Protein AF-A0A6C7C853-F1 (afdb_monomer)

Organism: NCBI:txid1243602

Structure (mmCIF, N/CA/C/O backbone):
data_AF-A0A6C7C853-F1
#
_entry.id   AF-A0A6C7C853-F1
#
loop_
_atom_site.group_PDB
_atom_site.id
_atom_site.type_symbol
_atom_site.label_atom_id
_atom_site.label_alt_id
_atom_site.label_comp_id
_atom_site.label_asym_id
_atom_site.label_entity_id
_atom_site.label_seq_id
_atom_site.pdbx_PDB_ins_code
_atom_site.Cartn_x
_atom_site.Cartn_y
_atom_site.Cartn_z
_atom_site.occupancy
_atom_site.B_iso_or_equiv
_atom_site.auth_seq_id
_atom_site.auth_comp_id
_atom_site.auth_asym_id
_atom_site.auth_atom_id
_atom_site.pdbx_PDB_model_num
ATOM 1 N N . MET A 1 1 ? 33.885 -24.187 -16.739 1.00 44.75 1 MET A N 1
ATOM 2 C CA . MET A 1 1 ? 32.910 -23.122 -16.431 1.00 44.75 1 MET A CA 1
ATOM 3 C C . MET A 1 1 ? 32.638 -22.362 -17.715 1.00 44.75 1 MET A C 1
ATOM 5 O O . MET A 1 1 ? 33.416 -21.487 -18.066 1.00 44.75 1 MET A O 1
ATOM 9 N N . GLN A 1 2 ? 31.620 -22.764 -18.475 1.00 43.34 2 GLN A N 1
ATOM 10 C CA . GLN A 1 2 ? 31.153 -21.953 -19.600 1.00 43.34 2 GLN A CA 1
ATOM 11 C C . GLN A 1 2 ? 30.293 -20.854 -18.980 1.00 43.34 2 GLN A C 1
ATOM 13 O O . GLN A 1 2 ? 29.144 -21.087 -18.626 1.00 43.34 2 GLN A O 1
ATOM 18 N N . GLY A 1 3 ? 30.920 -19.716 -18.687 1.00 55.84 3 GLY A N 1
ATOM 19 C CA . GLY A 1 3 ? 30.203 -18.522 -18.268 1.00 55.84 3 GLY A CA 1
ATOM 20 C C . GLY A 1 3 ? 29.465 -17.985 -19.482 1.00 55.84 3 GLY A C 1
ATOM 21 O O . GLY A 1 3 ? 30.102 -17.573 -20.449 1.00 55.84 3 GLY A O 1
ATOM 22 N N . GLU A 1 4 ? 28.141 -18.054 -19.448 1.00 63.09 4 GLU A N 1
ATOM 23 C CA . GLU A 1 4 ? 27.271 -17.490 -20.471 1.00 63.09 4 GLU A CA 1
ATOM 24 C C . GLU A 1 4 ? 27.566 -15.990 -20.608 1.00 63.09 4 GLU A C 1
ATOM 26 O O . GLU A 1 4 ? 27.280 -15.185 -19.718 1.00 63.09 4 GLU A O 1
ATOM 31 N N . LEU A 1 5 ? 28.181 -15.597 -21.724 1.00 73.25 5 LEU A N 1
ATOM 32 C CA . LEU A 1 5 ? 28.283 -14.198 -22.117 1.00 73.25 5 LEU A CA 1
ATOM 33 C C . LEU A 1 5 ? 26.906 -13.756 -22.620 1.00 73.25 5 LEU A C 1
ATOM 35 O O . LEU A 1 5 ? 26.672 -13.693 -23.822 1.00 73.25 5 LEU A O 1
ATOM 39 N N . MET A 1 6 ? 25.994 -13.467 -21.688 1.00 80.31 6 MET A N 1
ATOM 40 C CA . MET A 1 6 ? 24.722 -12.817 -22.008 1.00 80.31 6 MET A CA 1
ATOM 41 C C . MET A 1 6 ? 24.996 -11.512 -22.753 1.00 80.31 6 MET A C 1
ATOM 43 O O . MET A 1 6 ? 25.756 -10.654 -22.271 1.00 80.31 6 MET A O 1
ATOM 47 N N . THR A 1 7 ? 24.348 -11.360 -23.903 1.00 89.88 7 THR A N 1
ATOM 48 C CA . THR A 1 7 ? 24.383 -10.144 -24.709 1.00 89.88 7 THR A CA 1
ATOM 49 C C . THR A 1 7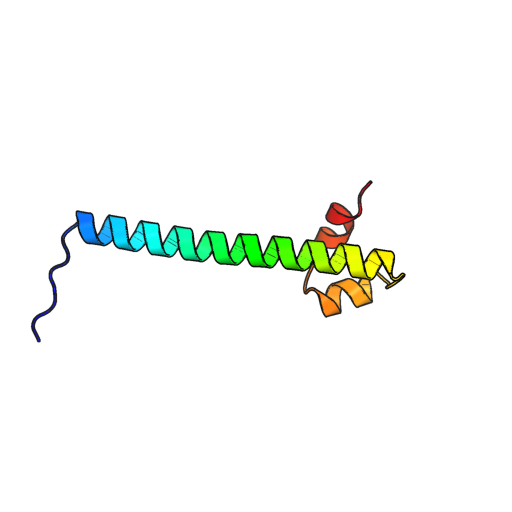 ? 23.763 -8.973 -23.949 1.00 89.88 7 THR A C 1
ATOM 51 O O . THR A 1 7 ? 23.024 -9.130 -22.975 1.00 89.88 7 THR A O 1
ATOM 54 N N . ILE A 1 8 ? 24.061 -7.753 -24.395 1.00 91.38 8 ILE A N 1
ATOM 55 C CA . ILE A 1 8 ? 23.478 -6.540 -23.806 1.00 91.38 8 ILE A CA 1
ATOM 56 C C . ILE A 1 8 ? 21.942 -6.577 -23.900 1.00 91.38 8 ILE A C 1
ATOM 58 O O . ILE A 1 8 ? 21.275 -6.172 -22.952 1.00 91.38 8 ILE A O 1
ATOM 62 N N . ALA A 1 9 ? 21.386 -7.117 -24.990 1.00 92.50 9 ALA A N 1
ATOM 63 C CA . ALA A 1 9 ? 19.943 -7.265 -25.169 1.00 92.50 9 ALA A CA 1
ATOM 64 C C . ALA A 1 9 ? 19.323 -8.203 -24.118 1.00 92.50 9 ALA A C 1
ATOM 66 O O . ALA A 1 9 ? 18.387 -7.807 -23.429 1.00 92.50 9 ALA A O 1
ATOM 67 N N . GLU A 1 10 ? 19.907 -9.386 -23.909 1.00 92.94 10 GLU A N 1
ATOM 68 C CA . GLU A 1 10 ? 19.426 -10.350 -22.908 1.00 92.94 10 GLU A CA 1
ATOM 69 C C . GLU A 1 10 ? 19.492 -9.785 -21.485 1.00 92.94 10 GLU A C 1
ATOM 71 O O . GLU A 1 10 ? 18.580 -9.990 -20.685 1.00 92.94 10 GLU A O 1
ATOM 76 N N . ARG A 1 11 ? 20.536 -9.005 -21.169 1.00 90.88 11 ARG A N 1
ATOM 77 C CA . ARG A 1 11 ? 20.641 -8.314 -19.874 1.00 90.88 11 ARG A CA 1
ATOM 78 C C . ARG A 1 11 ? 19.529 -7.289 -19.683 1.00 90.88 11 ARG A C 1
ATOM 80 O O . ARG A 1 11 ? 18.981 -7.202 -18.587 1.00 90.88 11 ARG A O 1
ATOM 87 N N . LEU A 1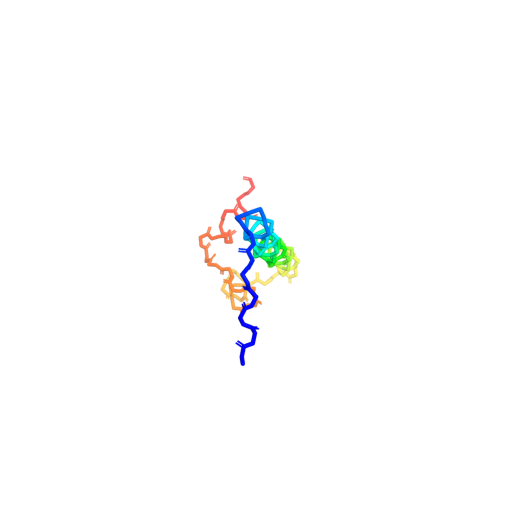 12 ? 19.209 -6.512 -20.719 1.00 94.12 12 LEU A N 1
ATOM 88 C CA . LEU A 1 12 ? 18.140 -5.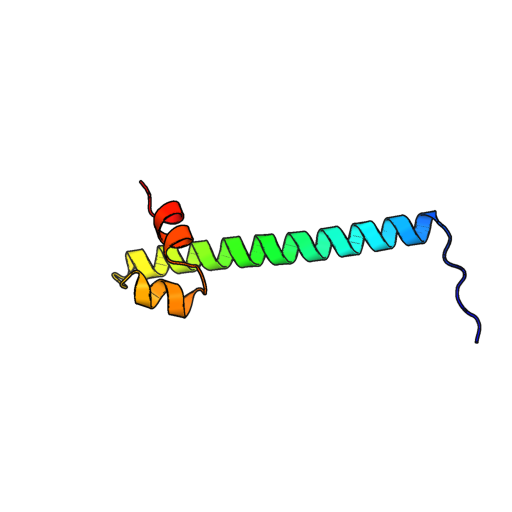513 -20.665 1.00 94.12 12 LEU A CA 1
ATOM 89 C C . LEU A 1 12 ? 16.767 -6.176 -20.513 1.00 94.12 12 LEU A C 1
ATOM 91 O O . LEU A 1 12 ? 15.989 -5.757 -19.657 1.00 94.12 12 LEU A O 1
ATOM 95 N N . GLU A 1 13 ? 16.493 -7.243 -21.264 1.00 95.19 13 GLU A N 1
ATOM 96 C CA . GLU A 1 13 ? 15.255 -8.016 -21.123 1.00 95.19 13 GLU A CA 1
ATOM 97 C C . GLU A 1 13 ? 15.127 -8.644 -19.733 1.00 95.19 13 GLU A C 1
ATOM 99 O O . GLU A 1 13 ? 14.076 -8.547 -19.097 1.00 95.19 13 GLU A O 1
ATOM 104 N N . GLN A 1 14 ? 16.199 -9.258 -19.228 1.00 94.25 14 GLN A N 1
ATOM 105 C CA . GLN A 1 14 ? 16.202 -9.874 -17.905 1.00 94.25 14 GLN A CA 1
ATOM 106 C C . GLN A 1 14 ? 15.987 -8.839 -16.796 1.00 94.25 14 GLN A C 1
ATOM 108 O O . GLN A 1 14 ? 15.249 -9.109 -15.845 1.00 94.25 14 GLN A O 1
ATOM 113 N N . LYS A 1 15 ? 16.599 -7.654 -16.919 1.00 94.44 15 LYS A N 1
ATOM 114 C CA . LYS A 1 15 ? 16.403 -6.543 -15.982 1.00 94.44 15 LYS A CA 1
ATOM 115 C C . LYS A 1 15 ? 14.950 -6.070 -16.000 1.00 94.44 15 LYS A C 1
ATOM 117 O O . LYS A 1 15 ? 14.329 -6.049 -14.944 1.00 94.44 15 LYS A O 1
ATOM 122 N N . GLY A 1 16 ? 14.384 -5.827 -17.184 1.00 96.94 16 GLY A N 1
ATOM 123 C CA . GLY A 1 16 ? 12.991 -5.396 -17.329 1.00 96.94 16 GLY A CA 1
ATOM 124 C C . GLY A 1 16 ? 11.987 -6.405 -16.767 1.00 96.94 16 GLY A C 1
ATOM 125 O O . GLY A 1 16 ? 11.052 -6.022 -16.069 1.00 96.94 16 GLY A O 1
ATOM 126 N N . ARG A 1 17 ? 12.204 -7.710 -16.986 1.00 96.19 17 ARG A N 1
ATOM 127 C CA . ARG A 1 17 ? 11.366 -8.763 -16.381 1.00 96.19 17 ARG A CA 1
ATOM 128 C C . ARG A 1 17 ? 11.469 -8.772 -14.857 1.00 96.19 17 ARG A C 1
ATOM 130 O O . ARG A 1 17 ? 10.455 -8.930 -14.186 1.00 96.19 17 ARG A O 1
ATOM 137 N N . ASN A 1 18 ? 12.673 -8.607 -14.309 1.00 96.44 18 ASN A N 1
ATOM 138 C CA . ASN A 1 18 ? 12.877 -8.587 -12.861 1.00 96.44 18 ASN A CA 1
ATOM 139 C C . ASN A 1 18 ? 12.245 -7.354 -12.209 1.00 96.44 18 ASN A C 1
ATOM 141 O O . ASN A 1 18 ? 11.602 -7.498 -11.172 1.00 96.44 18 ASN A O 1
ATOM 145 N N . GLU A 1 19 ? 12.399 -6.179 -12.823 1.00 96.88 19 GLU A N 1
ATOM 146 C CA . GLU A 1 19 ? 11.775 -4.931 -12.370 1.00 96.88 19 GLU A CA 1
ATOM 147 C C . GLU A 1 19 ? 10.249 -5.066 -12.398 1.00 96.88 19 GLU A C 1
ATOM 149 O O . GLU A 1 19 ? 9.623 -4.966 -11.347 1.00 96.88 19 GLU A O 1
ATOM 154 N N . GLY A 1 20 ? 9.661 -5.484 -13.525 1.00 97.69 20 GLY A N 1
ATOM 155 C CA . GLY A 1 20 ? 8.209 -5.659 -13.626 1.00 97.69 20 GLY A CA 1
ATOM 156 C C . GLY A 1 20 ? 7.636 -6.698 -12.651 1.00 97.69 20 GLY A C 1
ATOM 157 O O . GLY A 1 20 ? 6.563 -6.501 -12.086 1.00 97.69 20 GLY A O 1
ATOM 158 N N . LEU A 1 21 ? 8.354 -7.798 -12.390 1.00 97.19 21 LEU A N 1
ATOM 159 C CA . LEU A 1 21 ? 7.951 -8.777 -11.371 1.00 97.19 21 LEU A CA 1
ATOM 160 C C . LEU A 1 21 ? 8.031 -8.208 -9.951 1.00 97.19 21 LEU A C 1
ATOM 162 O O . LEU A 1 21 ? 7.207 -8.554 -9.101 1.00 97.19 21 LEU A O 1
ATOM 166 N N . GLN A 1 22 ? 9.041 -7.387 -9.670 1.00 97.12 22 GLN A N 1
ATOM 167 C CA . GLN A 1 22 ? 9.210 -6.748 -8.373 1.00 97.12 22 GLN A CA 1
ATOM 168 C C . GLN A 1 22 ? 8.132 -5.685 -8.139 1.00 97.12 22 GLN A C 1
ATOM 170 O O . GLN A 1 22 ? 7.532 -5.681 -7.064 1.00 97.12 22 GLN A O 1
ATOM 175 N N . GLU A 1 23 ? 7.873 -4.837 -9.131 1.00 96.81 23 GLU A N 1
ATOM 176 C CA . GLU A 1 23 ? 6.825 -3.813 -9.111 1.00 96.81 23 GLU A CA 1
ATOM 177 C C . GLU A 1 23 ? 5.451 -4.461 -8.935 1.00 96.81 23 GLU A C 1
ATOM 179 O O . GLU A 1 23 ? 4.785 -4.208 -7.932 1.00 96.81 23 GLU A O 1
ATOM 184 N N . GLY A 1 24 ? 5.093 -5.430 -9.784 1.00 97.38 24 GLY A N 1
ATOM 185 C CA . GLY A 1 24 ? 3.792 -6.098 -9.701 1.00 97.38 24 GLY A CA 1
ATOM 186 C C . GLY A 1 24 ? 3.558 -6.838 -8.377 1.00 97.38 24 GLY A C 1
ATOM 187 O O . GLY A 1 24 ? 2.434 -6.889 -7.877 1.00 97.38 24 GLY A O 1
ATOM 188 N N . ARG A 1 25 ? 4.610 -7.387 -7.751 1.00 96.38 25 ARG A N 1
ATOM 189 C CA . ARG A 1 25 ? 4.498 -7.966 -6.399 1.00 96.38 25 ARG A CA 1
ATOM 190 C C . ARG A 1 25 ? 4.251 -6.908 -5.330 1.00 96.38 25 ARG A C 1
ATOM 192 O O . ARG A 1 25 ? 3.490 -7.180 -4.404 1.00 96.38 25 ARG A O 1
ATOM 199 N N . GLN A 1 26 ? 4.906 -5.753 -5.423 1.00 95.00 26 GLN A N 1
ATOM 200 C CA . GLN A 1 26 ? 4.718 -4.661 -4.468 1.00 95.00 26 GLN A CA 1
ATOM 201 C C . GLN A 1 26 ? 3.325 -4.048 -4.603 1.00 95.00 26 GLN A C 1
ATOM 203 O O . GLN A 1 26 ? 2.633 -3.912 -3.596 1.00 95.00 26 GLN A O 1
ATOM 208 N N . GLU A 1 27 ? 2.887 -3.765 -5.830 1.00 95.25 27 GLU A N 1
ATOM 209 C CA . GLU A 1 27 ? 1.549 -3.240 -6.114 1.00 95.25 27 GLU A CA 1
ATOM 210 C C . GLU A 1 27 ? 0.465 -4.204 -5.628 1.00 95.25 27 GLU A C 1
ATOM 212 O O . GLU A 1 27 ? -0.368 -3.826 -4.806 1.00 95.25 27 GLU A O 1
ATOM 217 N N . GLY A 1 28 ? 0.542 -5.485 -6.004 1.00 96.06 28 GLY A N 1
ATOM 218 C CA . GLY A 1 28 ?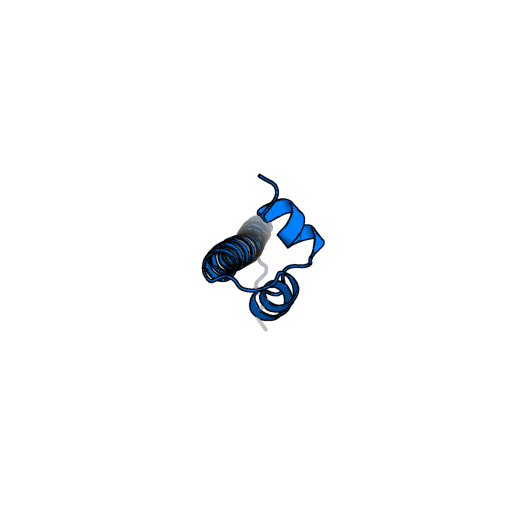 -0.449 -6.475 -5.578 1.00 96.06 28 GLY A CA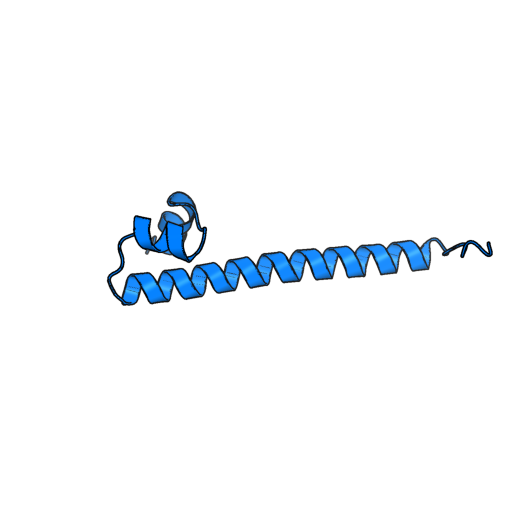 1
ATOM 219 C C . GLY A 1 28 ? -0.485 -6.694 -4.060 1.00 96.06 28 GLY A C 1
ATOM 220 O O . GLY A 1 28 ? -1.555 -6.917 -3.484 1.00 96.06 28 GLY A O 1
ATOM 221 N N . ALA A 1 29 ? 0.663 -6.612 -3.379 1.00 94.62 29 ALA A N 1
ATOM 222 C CA . ALA A 1 29 ? 0.709 -6.673 -1.919 1.00 94.62 29 ALA A CA 1
ATOM 223 C C . ALA A 1 29 ? 0.037 -5.447 -1.280 1.00 94.62 29 ALA A C 1
ATOM 225 O O . ALA A 1 29 ? -0.749 -5.609 -0.343 1.00 94.62 29 ALA A O 1
ATOM 226 N N . ALA A 1 30 ? 0.296 -4.248 -1.808 1.00 93.19 30 ALA A N 1
ATOM 227 C CA . ALA A 1 30 ? -0.310 -3.009 -1.336 1.00 93.19 30 ALA A CA 1
ATOM 228 C C . ALA A 1 30 ? -1.830 -2.997 -1.559 1.00 93.19 30 ALA A C 1
ATOM 230 O O . ALA A 1 30 ? -2.584 -2.736 -0.620 1.00 93.19 30 ALA A O 1
ATOM 231 N N . GLU A 1 31 ? -2.300 -3.359 -2.756 1.00 95.38 31 GLU A N 1
ATOM 232 C CA . GLU A 1 31 ? -3.730 -3.456 -3.074 1.00 95.38 31 GLU A CA 1
ATOM 233 C C . GLU A 1 31 ? -4.446 -4.443 -2.147 1.00 95.38 31 GLU A C 1
ATOM 235 O O . GLU A 1 31 ? -5.504 -4.139 -1.587 1.00 95.38 31 GLU A O 1
ATOM 240 N N . LYS A 1 32 ? -3.846 -5.617 -1.913 1.00 96.12 32 LYS A N 1
ATOM 241 C CA . LYS A 1 32 ? -4.411 -6.621 -1.006 1.00 96.12 32 LYS A CA 1
ATOM 242 C C . LYS A 1 32 ? -4.458 -6.123 0.439 1.00 96.12 32 LYS A C 1
ATOM 244 O O . LYS A 1 32 ? -5.473 -6.325 1.107 1.00 96.12 32 LYS A O 1
ATOM 249 N N . ALA A 1 33 ? -3.404 -5.468 0.923 1.00 95.38 33 ALA A N 1
ATOM 250 C CA . ALA A 1 33 ? -3.375 -4.896 2.269 1.00 95.38 33 ALA A CA 1
ATOM 251 C C . ALA A 1 33 ? -4.472 -3.836 2.450 1.00 95.38 33 ALA A C 1
ATOM 253 O O . ALA A 1 33 ? -5.196 -3.859 3.446 1.00 95.38 33 ALA A O 1
ATOM 254 N N . GLN A 1 34 ? -4.665 -2.964 1.457 1.00 95.62 34 GLN A N 1
ATOM 255 C CA . GLN A 1 34 ? -5.727 -1.956 1.463 1.00 95.62 34 GLN A CA 1
ATOM 256 C C . GLN A 1 34 ? -7.129 -2.580 1.428 1.00 95.62 34 GLN A C 1
ATOM 258 O O . GLN A 1 34 ? -8.017 -2.148 2.169 1.00 95.62 34 GLN A O 1
ATOM 263 N N . ALA A 1 35 ? -7.345 -3.613 0.611 1.00 96.50 35 ALA A N 1
ATOM 264 C CA . ALA A 1 35 ? -8.620 -4.326 0.550 1.00 96.50 35 ALA A CA 1
ATOM 265 C C . ALA A 1 35 ? -8.974 -4.973 1.899 1.00 96.50 35 ALA A C 1
ATOM 267 O O . ALA A 1 35 ? -10.093 -4.815 2.392 1.00 96.50 35 ALA A O 1
ATOM 268 N N . ILE A 1 36 ? -8.002 -5.637 2.534 1.00 96.50 36 ILE A N 1
ATOM 269 C CA . ILE A 1 36 ? -8.172 -6.223 3.869 1.00 96.50 36 ILE A CA 1
ATOM 270 C C . ILE A 1 36 ? -8.462 -5.124 4.895 1.00 96.50 36 ILE A C 1
ATOM 272 O O . ILE A 1 36 ? -9.397 -5.266 5.680 1.00 96.50 36 ILE A O 1
ATOM 276 N N . ALA A 1 37 ? -7.736 -4.004 4.863 1.00 96.81 37 ALA A N 1
ATOM 277 C CA . ALA A 1 37 ? -7.945 -2.896 5.793 1.00 96.81 37 ALA A CA 1
ATOM 278 C C . ALA A 1 37 ? -9.367 -2.319 5.711 1.00 96.81 37 ALA A C 1
ATOM 280 O O . ALA A 1 37 ? -9.999 -2.081 6.741 1.00 96.81 37 ALA A O 1
ATOM 281 N N . ARG A 1 38 ? -9.913 -2.160 4.498 1.00 95.62 38 ARG A N 1
ATOM 282 C CA . ARG A 1 38 ? -11.312 -1.747 4.286 1.00 95.62 38 ARG A CA 1
ATOM 283 C C . ARG A 1 38 ? -12.297 -2.765 4.854 1.00 95.62 38 ARG A C 1
ATOM 285 O O . ARG A 1 38 ? -13.246 -2.378 5.531 1.00 95.62 38 ARG A O 1
ATOM 292 N N . GLN A 1 39 ? -12.062 -4.056 4.623 1.00 97.06 39 GLN A N 1
ATOM 293 C CA . GLN A 1 39 ? -12.917 -5.111 5.167 1.00 97.06 39 GLN A CA 1
ATOM 294 C C . GLN A 1 39 ? -12.899 -5.115 6.702 1.00 97.06 39 GLN A C 1
ATOM 296 O O . GLN A 1 39 ? -13.955 -5.179 7.324 1.00 97.06 39 GLN A O 1
ATOM 301 N N . LEU A 1 40 ? -11.721 -5.001 7.319 1.00 96.31 40 LEU A N 1
ATOM 302 C CA . LEU A 1 40 ? -11.568 -4.942 8.775 1.00 96.31 40 LEU A CA 1
ATOM 303 C C . LEU A 1 40 ? -12.252 -3.703 9.373 1.00 96.31 40 LEU A C 1
ATOM 305 O O . LEU A 1 40 ? -12.952 -3.828 10.377 1.00 96.31 40 LEU A O 1
ATOM 309 N N . ARG A 1 41 ? -12.131 -2.533 8.727 1.00 95.06 41 ARG A N 1
ATOM 310 C CA . ARG A 1 41 ? -12.859 -1.314 9.125 1.00 95.06 41 ARG A CA 1
ATOM 311 C C . ARG A 1 41 ? -14.369 -1.529 9.081 1.00 95.06 41 ARG A C 1
ATOM 313 O O . ARG A 1 41 ? -15.059 -1.173 10.030 1.00 95.06 41 ARG A O 1
ATOM 320 N N . ASN A 1 42 ? -14.878 -2.151 8.017 1.00 95.00 42 ASN A N 1
ATOM 321 C CA . ASN A 1 42 ? -16.306 -2.457 7.881 1.00 95.00 42 ASN A CA 1
ATOM 322 C C . ASN A 1 42 ? -16.803 -3.451 8.942 1.00 95.00 42 ASN A C 1
ATOM 324 O O . ASN A 1 42 ? -17.969 -3.411 9.318 1.00 95.00 42 ASN A O 1
ATOM 328 N N . MET A 1 43 ? -15.922 -4.316 9.452 1.00 96.19 43 MET A N 1
ATOM 329 C CA . MET A 1 43 ? -16.206 -5.212 10.580 1.00 96.19 43 MET A CA 1
ATOM 330 C C . MET A 1 43 ? -16.087 -4.522 11.952 1.00 96.19 43 MET A C 1
ATOM 332 O O . MET A 1 43 ? -16.236 -5.182 12.977 1.00 96.19 43 MET A O 1
ATOM 336 N N . GLY A 1 44 ? -15.833 -3.209 11.992 1.00 94.81 44 GLY A N 1
ATOM 337 C CA . GLY A 1 44 ? -15.774 -2.419 13.223 1.00 94.81 44 GLY A CA 1
ATOM 338 C C . GLY A 1 44 ? -14.447 -2.501 13.978 1.00 94.81 44 GLY A C 1
ATOM 339 O O . GLY A 1 44 ? -14.403 -2.132 15.149 1.00 94.81 44 GLY A O 1
ATOM 340 N N . MET A 1 45 ? -13.371 -2.982 13.344 1.00 96.06 45 MET A N 1
ATOM 341 C CA . MET A 1 45 ? -12.046 -3.007 13.974 1.00 96.06 45 MET A CA 1
ATOM 342 C C . MET A 1 45 ? -11.461 -1.602 14.136 1.00 96.06 45 MET A C 1
ATOM 344 O O . MET A 1 45 ? -11.694 -0.715 13.309 1.00 96.06 45 MET A O 1
ATOM 348 N N . THR A 1 46 ? -10.669 -1.405 15.194 1.00 94.38 46 THR A N 1
ATOM 349 C CA . THR A 1 46 ? -9.984 -0.128 15.430 1.00 94.38 46 THR A CA 1
ATOM 350 C C . THR A 1 46 ? -8.810 0.054 14.461 1.00 94.38 46 THR A C 1
ATOM 352 O O . THR A 1 46 ? -8.238 -0.935 13.996 1.00 94.38 46 THR A O 1
ATOM 355 N N . PRO A 1 47 ? -8.392 1.299 14.163 1.00 92.06 47 PRO A N 1
ATOM 356 C CA . PRO A 1 47 ? -7.235 1.555 13.304 1.00 92.06 47 PRO A CA 1
ATOM 357 C C . PRO A 1 47 ? -5.967 0.818 13.759 1.00 92.06 47 PRO A C 1
ATOM 359 O O . PRO A 1 47 ? -5.273 0.254 12.925 1.00 92.06 47 PRO A O 1
ATOM 362 N N . GLU A 1 48 ? -5.716 0.732 15.068 1.00 94.62 48 GLU A N 1
ATOM 363 C CA . GLU A 1 48 ? -4.552 0.028 15.629 1.00 94.62 48 GLU A CA 1
ATOM 364 C C . GLU A 1 48 ? -4.585 -1.486 15.356 1.00 94.62 48 GLU A C 1
ATOM 366 O O . GLU A 1 48 ? -3.556 -2.091 15.053 1.00 94.62 48 GLU A O 1
ATOM 371 N N . GLN A 1 49 ? -5.766 -2.112 15.430 1.00 95.44 49 GLN A N 1
ATOM 372 C CA . GLN A 1 49 ? -5.939 -3.529 15.085 1.00 95.44 49 GLN A CA 1
ATOM 373 C C . GLN A 1 49 ? -5.731 -3.764 13.589 1.00 95.44 49 GLN A C 1
ATOM 375 O O . GLN A 1 49 ? -5.160 -4.778 13.186 1.00 95.44 49 GLN A O 1
ATOM 380 N N . ILE A 1 50 ? -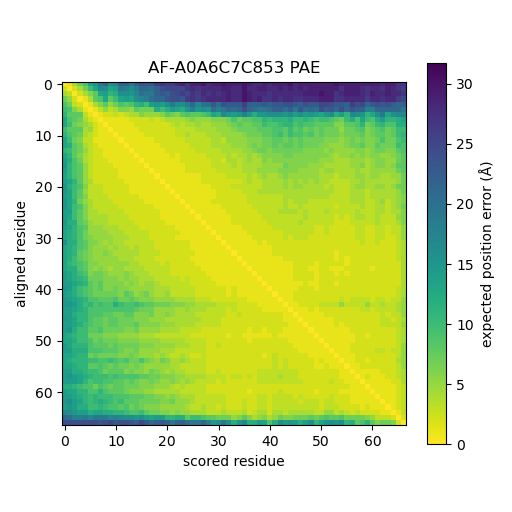6.179 -2.815 12.767 1.00 96.06 50 ILE A N 1
ATOM 381 C CA . ILE A 1 50 ? -6.002 -2.867 11.320 1.00 96.06 50 ILE A CA 1
ATOM 382 C C . ILE A 1 50 ? -4.516 -2.733 10.963 1.00 96.06 50 ILE A C 1
ATOM 384 O O . ILE A 1 50 ? -4.039 -3.541 10.171 1.00 96.06 50 ILE A O 1
ATOM 388 N N . GLU A 1 51 ? -3.767 -1.809 11.583 1.00 96.06 51 GLU A N 1
ATOM 389 C CA . GLU A 1 51 ? -2.310 -1.698 11.378 1.00 96.06 51 GLU A CA 1
ATOM 390 C C . GLU A 1 51 ? -1.606 -3.025 11.676 1.00 96.06 51 GLU A C 1
ATOM 392 O O . GLU A 1 51 ? -0.809 -3.496 10.867 1.00 96.06 51 GLU A O 1
ATOM 397 N N . GLN A 1 52 ? -1.939 -3.676 12.798 1.00 95.19 52 GLN A N 1
ATOM 398 C CA . GLN A 1 52 ? -1.342 -4.969 13.149 1.00 95.19 52 GLN A CA 1
ATOM 399 C C . GLN A 1 52 ? -1.680 -6.079 12.146 1.00 95.19 52 GLN A C 1
ATOM 401 O O . GLN A 1 52 ? -0.835 -6.928 11.866 1.00 95.19 52 GLN A O 1
ATOM 406 N N . ALA A 1 53 ? -2.902 -6.094 11.609 1.00 94.06 53 ALA A N 1
ATOM 407 C CA . ALA A 1 53 ? -3.357 -7.148 10.707 1.00 94.06 53 ALA A CA 1
ATOM 408 C C . ALA A 1 53 ? -2.862 -6.972 9.263 1.00 94.06 53 ALA A C 1
ATOM 410 O O . ALA A 1 53 ? -2.646 -7.965 8.567 1.00 94.06 53 ALA A O 1
ATOM 411 N N . THR A 1 54 ? -2.712 -5.732 8.790 1.00 94.31 54 THR A N 1
ATOM 412 C CA . THR A 1 54 ? -2.373 -5.441 7.386 1.00 94.31 54 THR A CA 1
ATOM 413 C C . THR A 1 54 ? -0.956 -4.922 7.192 1.00 94.31 54 THR A C 1
ATOM 415 O O . THR A 1 54 ? -0.500 -4.862 6.053 1.00 94.31 54 THR A O 1
ATOM 418 N N . GLY A 1 55 ? -0.270 -4.525 8.268 1.00 94.12 55 GLY A N 1
ATOM 419 C CA . GLY A 1 55 ? 1.051 -3.896 8.216 1.00 94.12 55 GLY A CA 1
ATOM 420 C C . GLY A 1 55 ? 1.048 -2.486 7.619 1.00 94.12 55 GLY A C 1
ATOM 421 O O . GLY A 1 55 ? 2.116 -1.944 7.350 1.00 94.12 55 GLY A O 1
ATOM 422 N N . LEU A 1 56 ? -0.133 -1.900 7.393 1.00 94.75 56 LEU A N 1
ATOM 423 C CA . LEU A 1 56 ? -0.255 -0.515 6.940 1.00 94.75 56 LEU A CA 1
ATOM 424 C C . LEU A 1 56 ? 0.002 0.406 8.122 1.00 94.75 56 LEU A C 1
ATOM 426 O O . LEU A 1 56 ? -0.451 0.118 9.223 1.00 94.75 56 LEU A O 1
ATOM 430 N N . SER A 1 57 ? 0.674 1.526 7.887 1.00 94.38 57 SER A N 1
ATOM 431 C CA . SER A 1 57 ? 0.876 2.534 8.928 1.00 94.38 57 SER A CA 1
ATOM 432 C C . SER A 1 57 ? -0.405 3.331 9.177 1.00 94.38 57 SER A C 1
ATOM 434 O O . SER A 1 57 ? -1.203 3.546 8.261 1.00 94.38 57 SER A O 1
ATOM 436 N N . GLY A 1 58 ? -0.562 3.918 10.361 1.00 91.75 58 GLY A N 1
ATOM 437 C CA . GLY A 1 58 ? -1.719 4.761 10.682 1.00 91.75 58 GLY A CA 1
ATOM 438 C C . GLY A 1 58 ? -1.907 5.934 9.711 1.00 91.75 58 GLY A C 1
ATOM 439 O O . GLY A 1 58 ? -3.031 6.320 9.398 1.00 91.75 58 GLY A O 1
ATOM 440 N N . ALA A 1 59 ? -0.815 6.463 9.146 1.00 92.81 59 ALA A N 1
ATOM 441 C CA . ALA A 1 59 ? -0.864 7.468 8.083 1.00 92.81 59 ALA A CA 1
ATOM 442 C C . ALA A 1 59 ? -1.442 6.925 6.761 1.00 92.81 59 ALA A C 1
ATOM 444 O O . ALA A 1 59 ? -2.178 7.638 6.076 1.00 92.81 59 ALA A O 1
ATOM 445 N N . GLU A 1 60 ? -1.127 5.679 6.404 1.00 93.50 60 GLU A N 1
ATOM 446 C CA . GLU A 1 60 ? -1.677 5.006 5.224 1.00 93.50 60 GLU A CA 1
ATOM 447 C C . GLU A 1 60 ? -3.153 4.689 5.424 1.00 93.50 60 GLU A C 1
ATOM 449 O O . GLU A 1 60 ? -3.958 4.984 4.546 1.00 93.50 60 GLU A O 1
ATOM 454 N N . LEU A 1 61 ? -3.530 4.192 6.605 1.00 94.31 61 LEU A N 1
ATOM 455 C CA . LEU A 1 61 ? -4.929 3.978 6.967 1.00 94.31 61 LEU A CA 1
ATOM 456 C C . LEU A 1 61 ? -5.716 5.286 6.943 1.00 94.31 61 LEU A C 1
ATOM 458 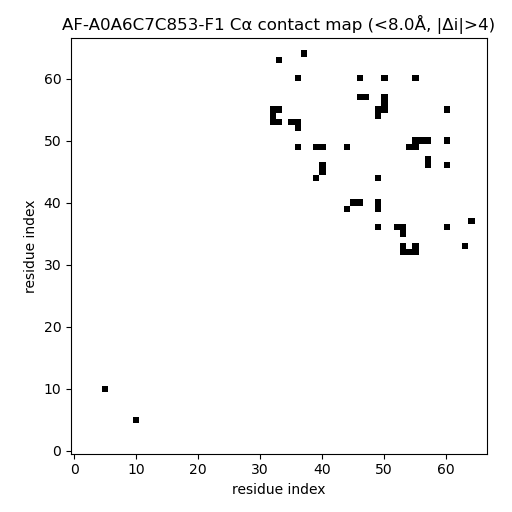O O . LEU A 1 61 ? -6.795 5.339 6.364 1.00 94.31 61 LEU A O 1
ATOM 462 N N . LYS A 1 62 ? -5.163 6.372 7.491 1.00 93.25 62 LYS A N 1
ATOM 463 C CA . LYS A 1 62 ? -5.804 7.692 7.457 1.00 93.25 62 LYS A CA 1
ATOM 464 C C . LYS A 1 62 ? -6.031 8.185 6.030 1.00 93.25 62 LYS A C 1
ATOM 466 O O . LYS A 1 62 ? -7.078 8.759 5.772 1.00 93.25 62 LYS A O 1
ATOM 471 N N . LYS A 1 63 ? -5.087 7.960 5.108 1.00 92.56 63 LYS A N 1
ATOM 472 C CA . LYS A 1 63 ? -5.272 8.275 3.679 1.00 92.56 63 LYS A CA 1
ATOM 473 C C . LYS A 1 63 ? -6.297 7.357 3.015 1.00 92.56 63 LYS A C 1
ATOM 475 O O . LYS A 1 63 ? -7.104 7.831 2.230 1.00 92.56 63 LYS A O 1
ATOM 480 N N . LEU A 1 64 ? -6.273 6.063 3.330 1.00 91.69 64 LEU A N 1
ATOM 481 C CA . LEU A 1 64 ? -7.178 5.058 2.767 1.00 91.69 64 LEU A CA 1
ATOM 482 C C . LEU A 1 64 ? -8.634 5.256 3.210 1.00 91.69 64 LEU A C 1
ATOM 484 O O . LEU A 1 64 ? -9.556 4.864 2.498 1.00 91.69 64 LEU A O 1
ATOM 488 N N . PHE A 1 65 ? -8.818 5.814 4.405 1.00 89.88 65 PHE A N 1
ATOM 489 C CA . PHE A 1 65 ? -10.099 6.042 5.066 1.00 89.88 65 PHE A CA 1
ATOM 490 C C . PHE A 1 65 ? -10.541 7.504 5.067 1.00 89.88 65 PHE A C 1
ATOM 492 O O . PHE A 1 65 ? -11.582 7.797 5.653 1.00 89.88 65 PHE A O 1
ATOM 499 N N . ALA A 1 66 ? -9.755 8.400 4.466 1.00 83.69 66 ALA A N 1
ATOM 500 C CA . ALA A 1 66 ? -10.178 9.765 4.209 1.00 83.69 66 ALA A CA 1
ATOM 501 C C . ALA A 1 66 ? -11.278 9.715 3.142 1.00 83.69 66 ALA A C 1
ATOM 503 O O . ALA A 1 66 ? -10.991 9.417 1.984 1.00 83.69 66 ALA A O 1
ATOM 504 N N . ASP A 1 67 ? -12.521 9.916 3.580 1.00 60.84 67 ASP A N 1
ATOM 505 C CA . ASP A 1 67 ? -13.683 10.161 2.719 1.00 60.84 67 ASP A CA 1
ATOM 506 C C . ASP A 1 67 ? -13.520 11.465 1.918 1.00 60.84 67 ASP A C 1
ATOM 508 O O . ASP A 1 67 ? -13.097 12.485 2.518 1.00 60.84 67 ASP A O 1
#

Secondary structure (DSSP, 8-state):
-------HHHHHHHHHHHHHHHHHHHHHHHHHHHHHHHHHHHTT--HHHHHHHH---HHHHHHHT--

InterPro domains:
  IPR051699 Rpn/YhgA-like nuclease [PTHR34611] (4-64)

Solvent-accessible surface area (backbone atoms only — not comparable to full-atom values): 3959 Å² total; per-residue (Å²): 133,88,74,81,82,71,48,73,65,57,51,51,52,53,49,52,52,52,49,52,54,51,50,53,51,52,51,54,51,50,54,50,32,52,54,50,39,52,53,41,48,75,72,68,50,53,71,71,59,38,26,73,75,47,72,47,50,72,69,54,49,51,60,75,66,58,126

Mean predicted aligned error: 5.87 Å

Radius of gyration: 19.35 Å; Cα contacts (8 Å, |Δi|>4): 29; chains: 1; bounding box: 49×33×41 Å

pLDDT: mean 91.01, std 11.51, range [43.34, 97.69]

Foldseek 3Di:
DPDPPDDPVNVVVVVVVVVVVVVVVVVVLVVVLLVVLVVCVVVVDDLVVSCVVSVDDSVRSCVSPVD

Nearest PDB structures (foldseek):
  7b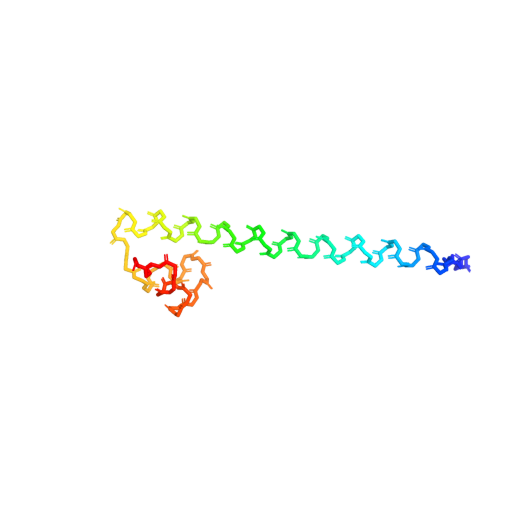hy-assembly2_C-2  TM=7.879E-01  e=1.147E+00  Bacillus subtilis subsp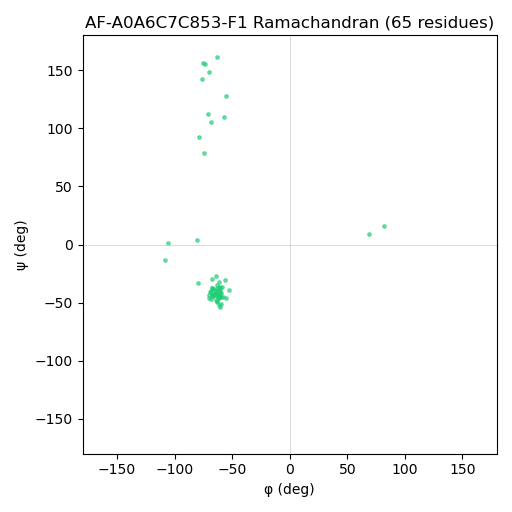. subtilis str. 168
  3g1c-assembly1_A-2  TM=9.634E-01  e=5.185E+00  Lachnospira eligens ATCC 27750
  2r0q-assembly1_F  TM=9.002E-01  e=3.736E+00  Staphylococcus aureus
  3frw-assembly1_A  TM=7.082E-01  e=6.741E+00  Blautia obeum ATCC 29174
  3frw-assembly2_D  TM=7.095E-01  e=7.686E+00  Blautia obeum ATCC 29174

Sequence (67 aa):
MQGELMTIAERLEQKGRNEGLQEGRQEGAAEKAQAIARQLRNMGMTPEQIEQATGLSGAELKKLFAD